Protein AF-A0A380PNR7-F1 (afdb_monomer_lite)

Foldseek 3Di:
DDDDFDDDPPPCSLVVLVVVCVVVVHDRDDPVVVVVVVVVVVVVPPD

Organism: Yersinia frederiksenii (NCBI:txid29484)

Secondary structure (DSSP, 8-state):
-------STTSSHHHHHHHHHHHHT-----HHHHHHHHHHHHTTS--

Sequence (47 aa):
MLIIFSGLPGTGKSTIAHLLAERLKAVYLRIDTIEQAIRSADSKGEI

Radius of gyration: 14.26 Å; chains: 1; bounding box: 28×25×36 Å

Structure (mmCIF, N/CA/C/O backbone):
data_AF-A0A380PNR7-F1
#
_entry.id   AF-A0A380PNR7-F1
#
loop_
_atom_site.group_PDB
_atom_site.id
_atom_site.type_symbol
_atom_site.label_atom_id
_atom_site.label_alt_id
_atom_site.label_comp_id
_atom_site.label_asym_id
_atom_site.label_entity_id
_atom_site.label_seq_id
_atom_site.pdbx_PDB_ins_code
_atom_site.Cartn_x
_atom_site.Cartn_y
_atom_site.Cartn_z
_atom_site.occupancy
_atom_site.B_iso_or_equiv
_atom_site.auth_seq_id
_atom_site.auth_comp_id
_atom_site.auth_asym_id
_atom_site.auth_atom_id
_atom_site.pdbx_PDB_model_num
ATOM 1 N N . MET A 1 1 ? -19.428 0.150 -5.748 1.00 88.94 1 MET A N 1
ATOM 2 C CA . MET A 1 1 ? -18.938 1.365 -5.059 1.00 88.94 1 MET A CA 1
ATOM 3 C C . MET A 1 1 ? -17.424 1.403 -5.193 1.00 88.94 1 MET A C 1
ATOM 5 O O . MET A 1 1 ? -16.810 0.370 -4.965 1.00 88.94 1 MET A O 1
ATOM 9 N N . LEU A 1 2 ? -16.844 2.539 -5.587 1.00 94.06 2 LEU A N 1
ATOM 10 C CA . LEU A 1 2 ? -15.393 2.739 -5.694 1.00 94.06 2 LEU A CA 1
ATOM 11 C C . LEU A 1 2 ? -14.979 3.849 -4.721 1.00 94.06 2 LEU A C 1
ATOM 13 O O . LEU A 1 2 ? -15.582 4.918 -4.738 1.00 94.06 2 LEU A O 1
ATOM 17 N N . ILE A 1 3 ? -13.978 3.586 -3.880 1.00 94.62 3 ILE A N 1
ATOM 18 C CA . ILE A 1 3 ? -13.447 4.543 -2.899 1.00 94.62 3 ILE A CA 1
ATOM 19 C C . ILE A 1 3 ? -11.996 4.839 -3.267 1.00 94.62 3 ILE A C 1
ATOM 21 O O . ILE A 1 3 ? -11.190 3.919 -3.385 1.00 94.62 3 ILE A O 1
ATOM 25 N N . ILE A 1 4 ? -11.671 6.119 -3.447 1.00 94.75 4 ILE A N 1
ATOM 26 C CA . ILE A 1 4 ? -10.342 6.575 -3.863 1.00 94.75 4 ILE A CA 1
ATOM 27 C C . ILE A 1 4 ? -9.747 7.427 -2.742 1.00 94.75 4 ILE A C 1
ATOM 29 O O . ILE A 1 4 ? -10.366 8.390 -2.295 1.00 94.75 4 ILE A O 1
ATOM 33 N N . PHE A 1 5 ? -8.534 7.085 -2.309 1.00 93.75 5 PHE A N 1
ATOM 34 C CA . PHE A 1 5 ? -7.795 7.834 -1.293 1.00 93.75 5 PHE A CA 1
ATOM 35 C C . PHE A 1 5 ? -6.716 8.704 -1.945 1.00 93.75 5 PHE A C 1
ATOM 37 O O . PHE A 1 5 ? -5.810 8.184 -2.596 1.00 93.75 5 PHE A O 1
ATOM 44 N N . SER A 1 6 ? -6.774 10.021 -1.732 1.00 92.69 6 SER A N 1
ATOM 45 C CA . SER A 1 6 ? -5.809 11.007 -2.243 1.00 92.69 6 SER A CA 1
ATOM 46 C C . SER A 1 6 ? -5.177 11.826 -1.106 1.00 92.69 6 SER A C 1
ATOM 48 O O . SER A 1 6 ? -5.666 11.826 0.023 1.00 92.69 6 SER A O 1
ATOM 50 N N . GLY A 1 7 ? -4.021 12.453 -1.362 1.00 92.81 7 GLY A N 1
ATOM 51 C CA . GLY A 1 7 ? -3.280 13.254 -0.372 1.00 92.81 7 GLY A CA 1
ATOM 52 C C . GLY A 1 7 ? -1.758 13.083 -0.434 1.00 92.81 7 GLY A C 1
ATOM 53 O O . GLY A 1 7 ? -1.251 12.162 -1.077 1.00 92.81 7 GLY A O 1
ATOM 54 N N . LEU A 1 8 ? -1.028 13.949 0.275 1.00 93.94 8 LEU A N 1
ATOM 55 C CA . LEU A 1 8 ? 0.444 14.029 0.267 1.00 93.94 8 LEU A CA 1
ATOM 56 C C . LEU A 1 8 ? 1.141 12.713 0.676 1.00 93.94 8 LEU A C 1
ATOM 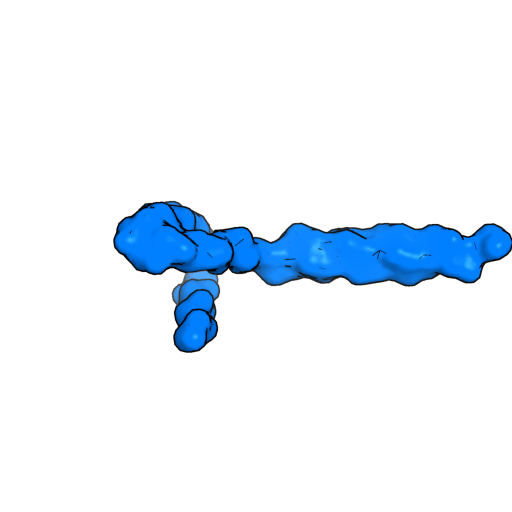58 O O . LEU A 1 8 ? 0.554 11.905 1.401 1.00 93.94 8 LEU A O 1
ATOM 62 N N . PRO A 1 9 ? 2.386 12.454 0.240 1.00 92.69 9 PRO A N 1
ATOM 63 C CA . PRO A 1 9 ? 3.161 11.306 0.715 1.00 92.69 9 PRO A CA 1
ATOM 64 C C . PRO A 1 9 ? 3.248 11.281 2.249 1.00 92.69 9 PRO A C 1
ATOM 66 O O . PRO A 1 9 ? 3.371 12.321 2.884 1.00 92.69 9 PRO A O 1
ATOM 69 N N . GLY A 1 10 ? 3.137 10.097 2.854 1.00 92.56 10 GLY A N 1
ATOM 70 C CA . GLY A 1 10 ? 3.210 9.941 4.314 1.00 92.56 10 GLY A CA 1
ATOM 71 C C . GLY A 1 10 ? 1.920 10.226 5.101 1.00 92.56 10 GLY A C 1
ATOM 72 O O . GLY A 1 10 ? 1.890 9.962 6.295 1.00 92.56 10 GLY A O 1
ATOM 73 N N . THR A 1 11 ? 0.817 10.660 4.474 1.00 96.00 11 THR A N 1
ATOM 74 C CA . THR A 1 11 ? -0.451 10.964 5.189 1.00 96.00 11 THR A CA 1
ATOM 75 C C . THR A 1 11 ? -1.285 9.747 5.626 1.00 96.00 11 THR A C 1
ATOM 77 O O . THR A 1 11 ? -2.421 9.903 6.059 1.00 96.00 11 THR A O 1
ATOM 80 N N . GLY A 1 12 ? -0.777 8.518 5.484 1.00 94.94 12 GLY A N 1
ATOM 81 C CA . GLY A 1 12 ? -1.465 7.309 5.972 1.00 94.94 12 GLY A CA 1
ATOM 82 C C . GLY A 1 12 ? -2.603 6.764 5.094 1.00 94.94 12 GLY A C 1
ATOM 83 O O . GLY A 1 12 ? -3.333 5.875 5.525 1.00 94.94 12 GLY A O 1
ATOM 84 N N . LYS A 1 13 ? -2.746 7.238 3.848 1.00 96.31 13 LYS A N 1
ATOM 85 C CA . LYS A 1 13 ? -3.774 6.766 2.889 1.00 96.31 13 LYS A CA 1
ATOM 86 C C . LYS A 1 13 ? -3.808 5.247 2.745 1.00 96.31 13 LYS A C 1
ATOM 88 O O . LYS A 1 13 ? -4.878 4.657 2.812 1.00 96.31 13 LYS A O 1
ATOM 93 N N . SER A 1 14 ? -2.641 4.620 2.585 1.00 94.44 14 SER A N 1
ATOM 94 C CA . SER A 1 14 ? -2.532 3.167 2.423 1.00 94.44 14 SER A CA 1
ATOM 95 C C . SER A 1 14 ? -3.015 2.419 3.666 1.00 94.44 14 SER A C 1
ATOM 97 O O . SER A 1 14 ? -3.671 1.391 3.541 1.00 94.44 14 SER A O 1
ATOM 99 N N . THR A 1 15 ? -2.757 2.965 4.858 1.00 96.25 15 THR A N 1
ATOM 100 C CA . THR A 1 15 ? -3.202 2.390 6.133 1.00 96.25 15 THR A CA 1
ATOM 101 C C . THR A 1 15 ? -4.724 2.389 6.234 1.00 96.25 15 THR A C 1
ATOM 103 O O . THR A 1 15 ? -5.325 1.349 6.492 1.00 96.25 15 THR A O 1
ATOM 106 N N . ILE A 1 16 ? -5.366 3.534 5.980 1.00 96.31 16 ILE A N 1
ATOM 107 C CA . ILE A 1 16 ? -6.831 3.634 6.035 1.00 96.31 16 ILE A CA 1
ATOM 108 C C . ILE A 1 16 ? -7.482 2.806 4.928 1.00 96.31 16 ILE A C 1
ATOM 110 O O . ILE A 1 16 ? -8.473 2.129 5.184 1.00 96.31 16 ILE A O 1
ATOM 114 N N . ALA A 1 17 ? -6.922 2.819 3.720 1.00 96.12 17 ALA A N 1
ATOM 115 C CA . ALA A 1 17 ? -7.449 2.053 2.601 1.00 96.12 17 ALA A CA 1
ATOM 116 C C . ALA A 1 17 ? -7.449 0.542 2.875 1.00 96.12 17 ALA A C 1
ATOM 118 O O . ALA A 1 17 ? -8.436 -0.128 2.574 1.00 96.12 17 ALA A O 1
ATOM 119 N N . HIS A 1 18 ? -6.386 0.020 3.494 1.00 95.94 18 HIS A N 1
ATOM 120 C CA . HIS A 1 18 ? -6.299 -1.389 3.870 1.00 95.94 18 HIS A CA 1
ATOM 121 C C . HIS A 1 18 ? -7.323 -1.755 4.955 1.00 95.94 18 HIS A C 1
ATOM 123 O O . HIS A 1 18 ? -8.131 -2.662 4.761 1.00 95.94 18 HIS A O 1
ATOM 129 N N . LEU A 1 19 ? -7.371 -0.980 6.044 1.00 97.38 19 LEU A N 1
ATOM 130 C CA . LEU A 1 19 ? -8.317 -1.202 7.144 1.00 97.38 19 LEU A CA 1
ATOM 131 C C . LEU A 1 19 ? -9.778 -1.077 6.694 1.00 97.38 19 LEU A C 1
ATOM 133 O O . LEU A 1 19 ? -10.644 -1.827 7.148 1.00 97.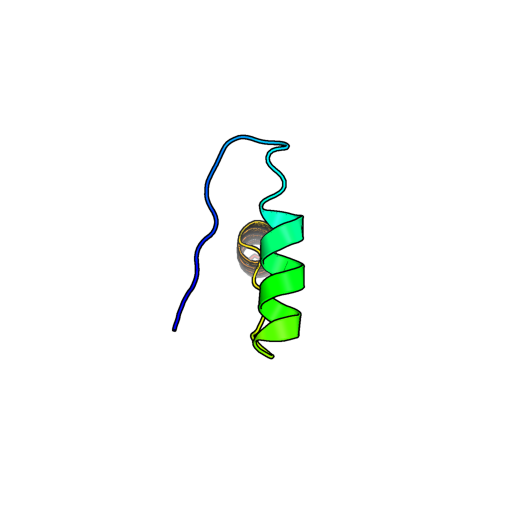38 19 LEU A O 1
ATOM 137 N N . LEU A 1 20 ? -10.076 -0.122 5.810 1.00 96.81 20 LEU A N 1
ATOM 138 C CA . LEU A 1 20 ? -11.423 0.052 5.280 1.00 96.81 20 LEU A CA 1
ATOM 139 C C . LEU A 1 20 ? -11.814 -1.120 4.376 1.00 96.81 20 LEU A C 1
ATOM 141 O O . LEU A 1 20 ? -12.943 -1.599 4.473 1.00 96.81 20 LEU A O 1
ATOM 145 N N . ALA A 1 21 ? -10.897 -1.595 3.531 1.00 97.31 21 ALA A N 1
ATOM 146 C CA . ALA A 1 21 ? -11.148 -2.743 2.669 1.00 97.31 21 ALA A CA 1
ATOM 147 C C . ALA A 1 21 ? -11.465 -4.003 3.487 1.00 97.31 21 ALA A C 1
ATOM 149 O O . ALA A 1 21 ? -12.460 -4.665 3.201 1.00 97.31 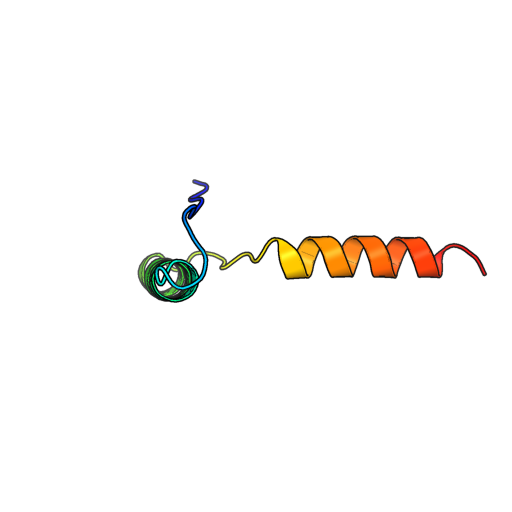21 ALA A O 1
ATOM 150 N N . GLU A 1 22 ? -10.713 -4.280 4.557 1.00 97.62 22 GLU A N 1
ATOM 151 C CA . GLU A 1 22 ? -11.009 -5.396 5.467 1.00 97.62 22 GLU A CA 1
ATOM 152 C C . GLU A 1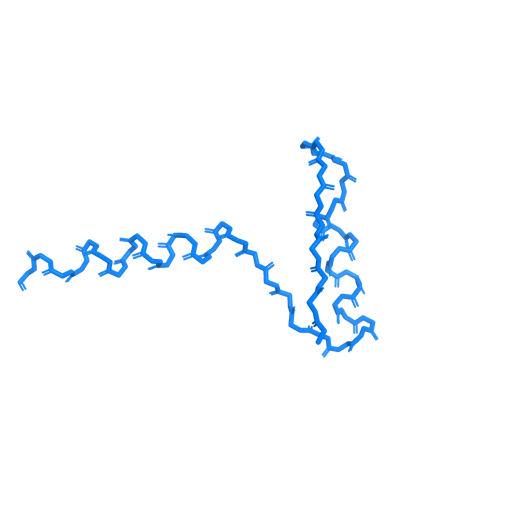 22 ? -12.396 -5.270 6.105 1.00 97.62 22 GLU A C 1
ATOM 154 O O . GLU A 1 22 ? -13.192 -6.212 6.071 1.00 97.62 22 GLU A O 1
ATOM 159 N N . ARG A 1 23 ? -12.726 -4.087 6.640 1.00 97.81 23 ARG A N 1
ATOM 160 C CA . ARG A 1 23 ? -14.019 -3.845 7.301 1.00 97.81 23 ARG A CA 1
ATOM 161 C C . ARG A 1 23 ? -15.204 -3.974 6.351 1.00 97.81 23 ARG A C 1
ATOM 163 O O . ARG A 1 23 ? -16.253 -4.473 6.750 1.00 97.81 23 ARG A O 1
ATOM 170 N N . LEU A 1 24 ? -15.043 -3.523 5.110 1.00 97.38 24 LEU A N 1
ATOM 171 C CA . LEU A 1 24 ? -16.084 -3.588 4.086 1.00 97.38 24 LEU A CA 1
ATOM 172 C C . LEU A 1 24 ? -16.082 -4.911 3.308 1.00 97.38 24 LEU A C 1
ATOM 174 O O . LEU A 1 24 ? -16.938 -5.089 2.444 1.00 97.38 24 LEU A O 1
ATOM 178 N N . LYS A 1 25 ? -15.133 -5.822 3.579 1.00 97.00 25 LYS A N 1
ATOM 179 C CA . LYS A 1 25 ? -14.846 -6.997 2.735 1.00 97.00 25 LYS A CA 1
ATOM 180 C C . LYS A 1 25 ? -14.689 -6.616 1.254 1.00 97.00 25 LYS A C 1
ATOM 182 O O . LYS A 1 25 ? -15.171 -7.309 0.361 1.00 97.00 25 LYS A O 1
ATOM 187 N N . ALA A 1 26 ? -14.053 -5.476 1.005 1.00 96.81 26 ALA A N 1
ATOM 188 C CA . ALA A 1 26 ? -13.825 -4.934 -0.324 1.00 96.81 26 ALA A CA 1
ATOM 189 C C . ALA A 1 26 ? -12.448 -5.343 -0.860 1.00 96.81 26 ALA A C 1
ATOM 191 O O . ALA A 1 26 ? -11.532 -5.682 -0.112 1.00 96.81 26 ALA A O 1
ATOM 192 N N . VAL A 1 27 ? -12.291 -5.266 -2.179 1.00 95.69 27 VAL A N 1
ATOM 193 C CA . VAL A 1 27 ? -10.995 -5.470 -2.830 1.00 95.69 27 VAL A CA 1
ATOM 194 C C . VAL A 1 27 ? -10.117 -4.237 -2.607 1.00 95.69 27 VAL A C 1
ATOM 196 O O . VAL A 1 27 ? -10.522 -3.114 -2.910 1.00 95.69 27 VAL A O 1
ATOM 199 N N . TYR A 1 28 ? -8.901 -4.452 -2.105 1.00 95.38 28 TYR A N 1
ATOM 200 C CA . TYR A 1 28 ? -7.875 -3.419 -1.995 1.00 95.38 28 TYR A CA 1
ATOM 201 C C . TYR A 1 28 ? -7.088 -3.317 -3.308 1.00 95.38 28 TYR A C 1
ATOM 203 O O . TYR A 1 28 ? -6.402 -4.260 -3.698 1.00 95.38 28 TYR A O 1
ATOM 211 N N . LEU A 1 29 ? -7.185 -2.175 -3.993 1.00 92.62 29 LEU A N 1
ATOM 212 C CA . LEU A 1 29 ? -6.517 -1.925 -5.272 1.00 92.62 29 LEU A CA 1
ATOM 213 C C . LEU A 1 29 ? -5.448 -0.842 -5.126 1.00 92.62 29 LEU A C 1
ATOM 215 O O . LEU A 1 29 ? -5.711 0.245 -4.611 1.00 92.62 29 LEU A O 1
ATOM 219 N N . ARG A 1 30 ? -4.248 -1.139 -5.626 1.00 91.00 30 ARG A N 1
ATOM 22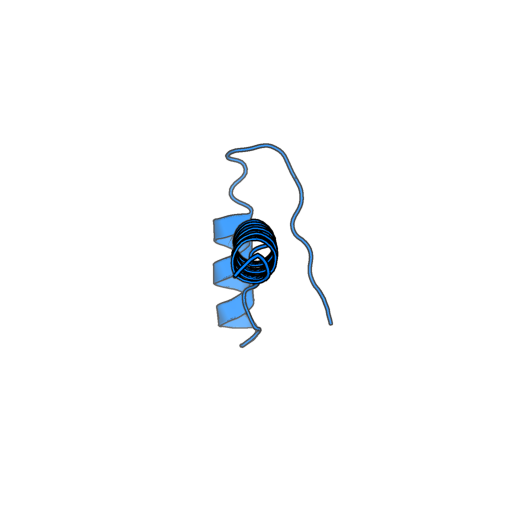0 C CA . ARG A 1 30 ? -3.106 -0.222 -5.685 1.00 91.00 30 ARG A CA 1
ATOM 221 C C . ARG A 1 30 ? -2.806 0.145 -7.129 1.00 91.00 30 ARG A C 1
ATOM 223 O O . ARG A 1 30 ? -2.519 -0.733 -7.939 1.00 91.00 30 ARG A O 1
ATOM 230 N N . ILE A 1 31 ? -2.856 1.440 -7.437 1.00 89.00 31 ILE A N 1
ATOM 231 C CA . ILE A 1 31 ? -2.648 1.938 -8.802 1.00 89.00 31 ILE A CA 1
ATOM 232 C C . ILE A 1 31 ? -1.238 1.626 -9.310 1.00 89.00 31 ILE A C 1
ATOM 234 O O . ILE A 1 31 ? -1.083 1.178 -10.439 1.00 89.00 31 ILE A O 1
ATOM 238 N N . ASP A 1 32 ? -0.231 1.731 -8.443 1.00 89.38 32 ASP A N 1
ATOM 239 C CA . ASP A 1 32 ? 1.163 1.439 -8.772 1.00 89.38 32 ASP A CA 1
ATOM 240 C C . ASP A 1 32 ? 1.356 -0.012 -9.234 1.00 89.38 32 ASP A C 1
ATOM 242 O O . ASP A 1 32 ? 2.083 -0.271 -10.188 1.00 89.38 32 ASP A O 1
ATOM 246 N N . THR A 1 33 ? 0.653 -0.967 -8.619 1.00 92.50 33 THR A N 1
ATOM 247 C CA . THR A 1 33 ? 0.718 -2.379 -9.024 1.00 92.50 33 THR A CA 1
ATOM 248 C C . THR A 1 33 ? 0.078 -2.604 -10.394 1.00 92.50 33 THR A C 1
ATOM 250 O O . THR A 1 33 ? 0.613 -3.356 -11.207 1.00 92.50 33 THR A O 1
ATOM 253 N N . ILE A 1 34 ? -1.040 -1.928 -10.669 1.00 91.81 34 ILE A N 1
ATOM 254 C CA . ILE A 1 34 ? -1.730 -2.000 -11.964 1.00 91.81 34 ILE A CA 1
ATOM 255 C C . ILE A 1 34 ? -0.842 -1.411 -13.065 1.00 91.81 34 ILE A C 1
ATOM 257 O O . ILE A 1 34 ? -0.646 -2.042 -14.100 1.00 91.81 34 ILE A O 1
ATOM 261 N N . GLU A 1 35 ? -0.254 -0.238 -12.828 1.00 94.69 35 GLU A N 1
ATOM 262 C CA . GLU A 1 35 ? 0.650 0.412 -13.779 1.00 94.69 35 GLU A CA 1
ATOM 263 C C . GLU A 1 35 ? 1.862 -0.467 -14.115 1.00 94.69 35 GLU A C 1
ATOM 265 O O . GLU A 1 35 ? 2.221 -0.598 -15.285 1.00 94.69 35 GLU A O 1
ATOM 270 N N . GLN A 1 36 ? 2.475 -1.106 -13.112 1.00 93.50 36 GLN A N 1
ATOM 271 C CA . GLN A 1 36 ? 3.595 -2.025 -13.340 1.00 93.50 36 GLN A CA 1
ATOM 272 C C . GLN A 1 36 ? 3.179 -3.279 -14.116 1.00 93.50 36 GLN A C 1
ATOM 274 O O . GLN A 1 36 ? 3.918 -3.721 -14.998 1.00 93.50 36 GLN A O 1
ATOM 279 N N . ALA A 1 37 ? 2.001 -3.841 -13.832 1.00 93.62 37 ALA A N 1
ATOM 280 C CA . ALA A 1 37 ? 1.486 -5.000 -14.557 1.00 93.62 37 ALA A CA 1
ATOM 281 C C . ALA A 1 37 ? 1.237 -4.681 -16.039 1.00 93.62 37 ALA A C 1
ATOM 283 O O . ALA A 1 37 ? 1.623 -5.468 -16.902 1.00 93.62 37 ALA A O 1
ATOM 284 N N . ILE A 1 38 ? 0.663 -3.510 -16.333 1.00 95.25 38 ILE A N 1
ATOM 285 C CA . ILE A 1 38 ? 0.426 -3.049 -17.707 1.00 95.25 38 ILE A CA 1
ATOM 286 C C . ILE A 1 38 ? 1.757 -2.858 -18.443 1.00 95.25 38 ILE A C 1
ATOM 288 O O . ILE A 1 38 ? 1.933 -3.418 -19.521 1.00 95.25 38 ILE A O 1
ATOM 292 N N . ARG A 1 39 ? 2.725 -2.152 -17.839 1.00 94.19 39 ARG A N 1
ATOM 293 C CA . ARG A 1 39 ? 4.067 -1.966 -18.428 1.00 94.19 39 ARG A CA 1
ATOM 294 C C . ARG A 1 39 ? 4.761 -3.300 -18.709 1.00 94.19 39 ARG A C 1
ATOM 296 O O . ARG A 1 39 ? 5.348 -3.481 -19.765 1.00 94.19 39 ARG A O 1
ATOM 303 N N . SER A 1 40 ? 4.662 -4.247 -17.777 1.00 94.31 40 SER A N 1
ATOM 304 C CA . SER A 1 40 ? 5.275 -5.573 -17.919 1.00 94.31 40 SER A CA 1
ATOM 305 C C . SER A 1 40 ? 4.622 -6.425 -19.009 1.00 94.31 40 SER A C 1
ATOM 307 O O . SER A 1 40 ? 5.290 -7.273 -19.597 1.00 94.31 40 SER A O 1
ATOM 309 N N . ALA A 1 41 ? 3.319 -6.255 -19.243 1.00 93.12 41 ALA A N 1
ATOM 310 C CA . ALA A 1 41 ? 2.607 -6.938 -20.318 1.00 93.12 41 ALA A CA 1
ATOM 311 C C . ALA A 1 41 ? 2.978 -6.353 -21.688 1.00 93.12 41 ALA A C 1
ATOM 313 O O . ALA A 1 41 ? 3.197 -7.115 -22.624 1.00 93.12 41 ALA A O 1
ATOM 314 N N . ASP A 1 42 ? 3.120 -5.029 -21.768 1.00 89.31 42 ASP A N 1
ATOM 315 C CA . ASP A 1 42 ? 3.541 -4.315 -22.976 1.00 89.31 42 ASP A CA 1
ATOM 316 C C . ASP A 1 42 ? 4.960 -4.730 -23.407 1.00 89.31 42 ASP A C 1
ATOM 318 O O . ASP A 1 42 ? 5.172 -5.180 -24.529 1.00 89.31 42 ASP A O 1
ATOM 322 N N . SER A 1 43 ? 5.921 -4.755 -22.473 1.00 79.81 43 SER A N 1
ATOM 323 C CA . SER A 1 43 ? 7.301 -5.192 -22.757 1.00 79.81 43 SER A CA 1
ATOM 324 C C . SER A 1 43 ? 7.449 -6.678 -23.122 1.00 79.81 43 SER A C 1
ATOM 326 O O . SER A 1 43 ? 8.513 -7.090 -23.574 1.00 79.81 43 SER A O 1
ATOM 328 N N . LYS A 1 44 ? 6.423 -7.512 -22.907 1.00 66.75 44 LYS A N 1
ATOM 329 C CA . LYS A 1 44 ? 6.429 -8.934 -23.303 1.00 66.75 44 LYS A CA 1
ATOM 330 C C . LYS A 1 44 ? 5.896 -9.171 -24.720 1.00 66.75 44 LYS A C 1
ATOM 332 O O . LYS A 1 44 ? 5.980 -10.302 -25.188 1.00 66.75 44 LYS A O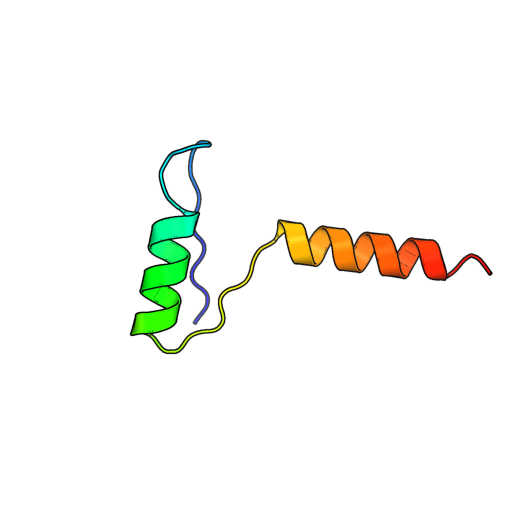 1
ATOM 337 N N . GLY A 1 45 ? 5.356 -8.144 -25.381 1.00 62.03 45 GLY A N 1
ATOM 338 C CA . GLY A 1 45 ? 4.838 -8.215 -26.751 1.00 62.03 45 GLY A CA 1
ATOM 339 C C . GLY A 1 45 ? 5.884 -8.033 -27.859 1.00 62.03 45 GLY A C 1
ATOM 340 O O . GLY A 1 45 ? 5.517 -8.107 -29.026 1.00 62.03 45 GLY A O 1
ATOM 341 N N . GLU A 1 46 ? 7.159 -7.802 -27.523 1.00 59.47 46 GLU A N 1
ATOM 342 C CA . GLU A 1 46 ? 8.256 -7.582 -28.488 1.00 59.47 46 GLU A CA 1
ATOM 343 C C . GLU A 1 46 ? 9.098 -8.844 -28.793 1.00 59.47 46 GLU A C 1
ATOM 345 O O . GLU A 1 46 ? 10.269 -8.733 -29.158 1.00 59.47 46 GLU A O 1
ATOM 350 N N . ILE A 1 47 ? 8.531 -10.050 -28.650 1.00 54.69 47 ILE A N 1
ATOM 351 C CA . ILE A 1 47 ? 9.180 -11.317 -29.055 1.00 54.69 47 ILE A CA 1
ATOM 352 C C . ILE A 1 47 ? 8.427 -11.943 -30.225 1.00 54.69 47 ILE A C 1
ATOM 354 O O . ILE A 1 47 ? 7.192 -12.099 -30.097 1.00 54.69 47 ILE A O 1
#

InterPro domains:
  IPR027417 P-loop containing nucleoside triphosphate hydrolase [G3DSA:3.40.50.300] (1-46)
  IPR027417 P-loop containing nucleoside triphosphate hydrolase [SSF52540] (1-41)

pLDDT: mean 91.14, std 9.85, range [54.69, 97.81]